Protein AF-A0A5C6CZ97-F1 (afdb_monomer_lite)

Foldseek 3Di:
DDPPPDDDDDPPPVVVVVVVVCCVVCPPDPDDPVVVVVVCVVCVVVVHHVVVVVVVVVVLLVVLVVQLPDPPDPVSNVVSVVVVVVVVVVCCVVPPPDDDPDD

Radius of gyration: 21.37 Å; chains: 1; bounding box: 52×51×48 Å

Structure (mmCIF, N/CA/C/O backbone):
data_AF-A0A5C6CZ97-F1
#
_entry.id   AF-A0A5C6CZ97-F1
#
loop_
_atom_site.group_PDB
_atom_site.id
_atom_site.type_symbol
_atom_site.label_atom_id
_atom_site.label_alt_id
_atom_site.label_comp_id
_atom_site.label_asym_id
_atom_site.label_entity_id
_atom_site.label_seq_id
_atom_site.pdbx_PDB_ins_code
_atom_site.Cartn_x
_atom_site.Cartn_y
_atom_site.Cartn_z
_atom_site.occupancy
_atom_site.B_iso_or_equiv
_atom_site.auth_seq_id
_atom_site.auth_comp_id
_atom_site.auth_asym_id
_atom_site.auth_atom_id
_atom_site.pdbx_PDB_model_num
ATOM 1 N N . MET A 1 1 ? 23.786 38.849 -27.957 1.00 38.16 1 MET A N 1
ATOM 2 C CA . MET A 1 1 ? 22.315 38.995 -27.934 1.00 38.16 1 MET A CA 1
ATOM 3 C C . MET A 1 1 ? 21.723 37.595 -27.918 1.00 38.16 1 MET A C 1
ATOM 5 O O . MET A 1 1 ? 21.842 36.908 -28.921 1.00 38.16 1 MET A O 1
ATOM 9 N N . ASN A 1 2 ? 21.191 37.149 -26.775 1.00 38.75 2 ASN A N 1
ATOM 10 C CA . ASN A 1 2 ? 20.533 35.843 -26.637 1.00 38.75 2 ASN A CA 1
ATOM 11 C C . ASN A 1 2 ? 19.014 36.018 -26.826 1.00 38.75 2 ASN A C 1
ATOM 13 O O . ASN A 1 2 ? 18.449 36.872 -26.145 1.00 38.75 2 ASN A O 1
ATOM 17 N N . PRO A 1 3 ? 18.346 35.237 -27.696 1.00 45.09 3 PRO A N 1
ATOM 18 C CA . PRO A 1 3 ? 16.916 35.391 -27.981 1.00 45.09 3 PRO A CA 1
ATOM 19 C C . PRO A 1 3 ? 15.979 34.522 -27.114 1.00 45.09 3 PRO A C 1
ATOM 21 O O . PRO A 1 3 ? 14.817 34.367 -27.463 1.00 45.09 3 PRO A O 1
ATOM 24 N N . PHE A 1 4 ? 16.437 33.970 -25.986 1.00 44.69 4 PHE A N 1
ATOM 25 C CA . PHE A 1 4 ? 15.624 33.106 -25.108 1.00 44.69 4 PHE A CA 1
ATOM 26 C C . PHE A 1 4 ? 15.471 33.679 -23.694 1.00 44.69 4 PHE A C 1
ATOM 28 O O . PHE A 1 4 ? 15.753 33.019 -22.700 1.00 44.69 4 PHE A O 1
ATOM 35 N N . ALA A 1 5 ? 15.031 34.932 -23.598 1.00 48.47 5 ALA A N 1
ATOM 36 C CA . ALA A 1 5 ? 14.464 35.463 -22.363 1.00 48.47 5 ALA A CA 1
ATOM 37 C C . ALA A 1 5 ? 12.937 35.367 -22.460 1.00 48.47 5 ALA A C 1
ATOM 39 O O . ALA A 1 5 ? 12.253 36.360 -22.700 1.00 48.47 5 ALA A O 1
ATOM 40 N N . THR A 1 6 ? 12.415 34.147 -22.337 1.00 44.28 6 THR A N 1
ATOM 41 C CA . THR A 1 6 ? 10.979 33.910 -22.185 1.00 44.28 6 THR A CA 1
ATOM 42 C C . THR A 1 6 ? 10.709 33.724 -20.700 1.00 44.28 6 THR A C 1
ATOM 44 O O . THR A 1 6 ? 11.231 32.813 -20.069 1.00 44.28 6 THR A O 1
ATOM 47 N N . SER A 1 7 ? 9.934 34.654 -20.158 1.00 49.62 7 SER A N 1
ATOM 48 C CA . SER A 1 7 ? 9.306 34.657 -18.839 1.00 49.62 7 SER A CA 1
ATOM 49 C C . SER A 1 7 ? 8.891 33.267 -18.340 1.00 49.62 7 SER A C 1
ATOM 51 O O . SER A 1 7 ? 7.980 32.662 -18.907 1.00 49.62 7 SER A O 1
ATOM 53 N N . GLU A 1 8 ? 9.492 32.806 -17.241 1.00 45.19 8 GLU A N 1
ATOM 54 C CA . GLU A 1 8 ? 8.919 31.730 -16.431 1.00 45.19 8 GLU A CA 1
ATOM 55 C C . GLU A 1 8 ? 7.732 32.280 -15.616 1.00 45.19 8 GLU A C 1
ATOM 57 O O . GLU A 1 8 ? 7.860 33.330 -14.975 1.00 45.19 8 GLU A O 1
ATOM 62 N N . PRO A 1 9 ? 6.560 31.622 -15.645 1.00 42.16 9 PRO A N 1
ATOM 63 C CA . PRO A 1 9 ? 5.400 32.046 -14.879 1.00 42.16 9 PRO A CA 1
ATOM 64 C C . PRO A 1 9 ? 5.568 31.734 -13.385 1.00 42.16 9 PRO A C 1
ATOM 66 O O . PRO A 1 9 ? 6.053 30.675 -12.993 1.00 42.16 9 PRO A O 1
ATOM 69 N N . SER A 1 10 ? 5.117 32.685 -12.564 1.00 49.72 10 SER A N 1
ATOM 70 C CA . SER A 1 10 ? 4.921 32.609 -11.111 1.00 49.72 10 SER A CA 1
ATOM 71 C C . SER A 1 10 ? 4.331 31.260 -10.664 1.00 49.72 10 SER A C 1
ATOM 73 O O . SER A 1 10 ? 3.132 31.020 -10.775 1.00 49.72 10 SER A O 1
ATOM 75 N N . GLY A 1 11 ? 5.180 30.362 -10.159 1.00 47.25 11 GLY A N 1
ATOM 76 C CA . GLY A 1 11 ? 4.796 29.009 -9.733 1.00 47.25 11 GLY A CA 1
ATOM 77 C C . GLY A 1 11 ? 4.423 28.863 -8.253 1.00 47.25 11 GLY A C 1
ATOM 78 O O . GLY A 1 11 ? 4.271 27.739 -7.790 1.00 47.25 11 GLY A O 1
ATOM 79 N N . LYS A 1 12 ? 4.315 29.957 -7.486 1.00 47.91 12 LYS A N 1
ATOM 80 C CA . LYS A 1 12 ? 4.060 29.892 -6.029 1.00 47.91 12 LYS A CA 1
ATOM 81 C C . LYS A 1 12 ? 2.590 30.062 -5.637 1.00 47.91 12 LYS A C 1
ATOM 83 O O . LYS A 1 12 ? 2.209 29.649 -4.549 1.00 47.91 12 LYS A O 1
ATOM 88 N N . GLU A 1 13 ? 1.769 30.645 -6.506 1.00 44.34 13 GLU A N 1
ATOM 89 C CA . GLU A 1 13 ? 0.356 30.926 -6.206 1.00 44.34 13 GLU A CA 1
ATOM 90 C C . GLU A 1 13 ? -0.556 29.729 -6.529 1.00 44.34 13 GLU A C 1
ATOM 92 O O . GLU A 1 13 ? -1.520 29.469 -5.811 1.00 44.34 13 GLU A O 1
ATOM 97 N N . ASN A 1 14 ? -0.198 28.923 -7.536 1.00 48.53 14 ASN A N 1
ATOM 98 C CA . ASN A 1 14 ? -0.997 27.766 -7.958 1.00 48.53 14 ASN A CA 1
ATOM 99 C C . ASN A 1 14 ? -0.928 26.573 -6.991 1.00 48.53 14 ASN A C 1
ATOM 101 O O . ASN A 1 14 ? -1.866 25.783 -6.941 1.00 48.53 14 ASN A O 1
ATOM 105 N N . THR A 1 15 ? 0.151 26.428 -6.216 1.00 51.59 15 THR A N 1
ATOM 106 C CA . THR A 1 15 ? 0.275 25.349 -5.220 1.00 51.59 15 THR A CA 1
ATOM 107 C C . THR A 1 15 ? -0.540 25.634 -3.964 1.00 51.59 15 THR A C 1
ATOM 109 O O . THR A 1 15 ? -1.157 24.723 -3.431 1.00 51.59 15 THR A O 1
ATOM 112 N N . ALA A 1 16 ? -0.616 26.897 -3.531 1.00 52.47 16 ALA A N 1
ATOM 113 C CA . ALA A 1 16 ? -1.390 27.285 -2.351 1.00 52.47 16 ALA A CA 1
ATOM 114 C C . ALA A 1 16 ? -2.903 27.127 -2.576 1.00 52.47 16 ALA A C 1
ATOM 116 O O . ALA A 1 16 ? -3.601 26.595 -1.719 1.00 52.47 16 ALA A O 1
ATOM 117 N N . ALA A 1 17 ? -3.398 27.520 -3.754 1.00 55.12 17 ALA A N 1
ATOM 118 C CA . ALA A 1 17 ? -4.802 27.331 -4.116 1.00 55.12 17 ALA A CA 1
ATOM 119 C C . ALA A 1 17 ? -5.173 25.843 -4.273 1.00 55.12 17 ALA A C 1
ATOM 121 O O . ALA A 1 17 ? -6.270 25.441 -3.895 1.00 55.12 17 ALA A O 1
ATOM 122 N N . ALA A 1 18 ? -4.257 25.018 -4.794 1.00 57.06 18 ALA A N 1
ATOM 123 C CA . ALA A 1 18 ? -4.457 23.573 -4.895 1.00 57.06 18 ALA A CA 1
ATOM 124 C C . ALA A 1 18 ? -4.445 22.881 -3.518 1.00 57.06 18 ALA A C 1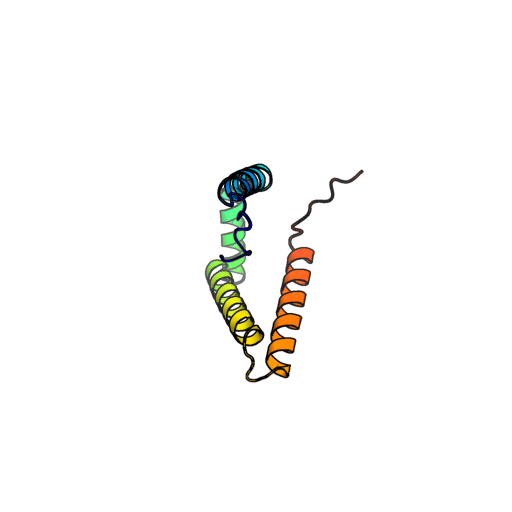
ATOM 126 O O . ALA A 1 18 ? -5.283 22.013 -3.278 1.00 57.06 18 ALA A O 1
ATOM 127 N N . ASP A 1 19 ? -3.558 23.293 -2.607 1.00 53.69 19 ASP A N 1
ATOM 128 C CA . ASP A 1 19 ? -3.504 22.786 -1.228 1.00 53.69 19 ASP A CA 1
ATOM 129 C C . ASP A 1 19 ? -4.756 23.170 -0.422 1.00 53.69 19 ASP A C 1
ATOM 131 O O . ASP A 1 19 ? -5.299 22.338 0.312 1.00 53.69 19 ASP A O 1
ATOM 135 N N . ASP A 1 20 ? -5.260 24.399 -0.586 1.00 57.25 20 ASP A N 1
ATOM 136 C CA . ASP A 1 20 ? -6.502 24.846 0.058 1.00 57.25 20 ASP A CA 1
ATOM 137 C C . ASP A 1 20 ? -7.728 24.097 -0.484 1.00 57.25 20 ASP A C 1
ATOM 139 O O . ASP A 1 20 ? -8.595 23.688 0.292 1.00 57.25 20 ASP A O 1
ATOM 143 N N . MET A 1 21 ? -7.786 23.842 -1.796 1.00 55.41 21 MET A N 1
ATOM 144 C CA . MET A 1 21 ? -8.853 23.029 -2.390 1.00 55.41 21 MET A CA 1
ATOM 145 C C . MET A 1 21 ? -8.787 21.565 -1.938 1.00 55.41 21 MET A C 1
ATOM 147 O O . MET A 1 21 ? -9.820 20.981 -1.614 1.00 55.41 21 MET A O 1
ATOM 151 N N . PHE A 1 22 ? -7.587 20.987 -1.832 1.00 55.34 22 PHE A N 1
ATOM 152 C CA . PHE A 1 22 ? -7.398 19.626 -1.328 1.00 55.34 22 PHE A CA 1
ATOM 153 C C . PHE A 1 22 ? -7.844 19.489 0.138 1.00 55.34 22 PHE A C 1
ATOM 155 O O . PHE A 1 22 ? -8.515 18.521 0.491 1.00 55.34 22 PHE A O 1
ATOM 162 N N . ARG A 1 23 ? -7.555 20.481 0.992 1.00 55.59 23 ARG A N 1
ATOM 163 C CA . ARG A 1 23 ? -8.037 20.523 2.388 1.00 55.59 23 ARG A CA 1
ATOM 164 C C . ARG A 1 23 ? -9.546 20.710 2.516 1.00 55.59 23 ARG A C 1
ATOM 166 O O . ARG A 1 23 ? -10.134 20.203 3.470 1.00 55.59 23 ARG A O 1
ATOM 173 N N . ALA A 1 24 ? -10.157 21.468 1.610 1.00 57.84 24 ALA A N 1
ATOM 174 C CA . ALA A 1 24 ? -11.594 21.712 1.628 1.00 57.84 24 ALA A CA 1
ATOM 175 C C . ALA A 1 24 ? -12.399 20.474 1.196 1.00 57.84 24 ALA A C 1
ATOM 177 O O . ALA A 1 24 ? -13.466 20.224 1.750 1.00 57.84 24 ALA A O 1
ATOM 178 N N . GLU A 1 25 ? -11.882 19.693 0.243 1.00 57.44 25 GLU A N 1
ATOM 179 C CA . GLU A 1 25 ? -12.562 18.516 -0.316 1.00 57.44 25 GLU A CA 1
ATOM 180 C C . GLU A 1 25 ? -12.257 17.215 0.455 1.00 57.44 25 GLU A C 1
ATOM 182 O O . GLU A 1 25 ? -13.105 16.329 0.529 1.00 57.44 25 GLU A O 1
ATOM 187 N N . TYR A 1 26 ? -11.096 17.128 1.116 1.00 53.47 26 TYR A N 1
ATOM 188 C CA . TYR A 1 26 ? -10.691 16.000 1.964 1.00 53.47 26 TYR A CA 1
ATOM 189 C C . TYR A 1 26 ? -10.552 16.433 3.427 1.00 53.47 26 TYR A C 1
ATOM 191 O O . TYR A 1 26 ? -9.480 16.346 4.029 1.00 53.47 26 TYR A O 1
ATOM 199 N N . GLN A 1 27 ? -11.649 16.905 4.022 1.00 52.34 27 GLN A N 1
ATOM 200 C CA . GLN A 1 27 ? -11.737 16.995 5.480 1.00 52.34 27 GLN A CA 1
ATOM 201 C C . GLN A 1 27 ? -11.546 15.578 6.049 1.00 52.34 27 GLN A C 1
ATOM 203 O O . GLN A 1 27 ? -12.266 14.665 5.629 1.00 52.34 27 GLN A O 1
ATOM 208 N N . PRO A 1 28 ? -10.589 15.346 6.969 1.00 56.44 28 PRO A N 1
ATOM 209 C CA . PRO A 1 28 ? -10.515 14.080 7.679 1.00 56.44 28 PRO A CA 1
ATOM 210 C C . PRO A 1 28 ? -11.870 13.841 8.337 1.00 56.44 28 PRO A C 1
ATOM 212 O O . PRO A 1 28 ? -12.305 14.646 9.157 1.00 56.44 28 PRO A O 1
ATOM 215 N N . ILE A 1 29 ? -12.561 12.774 7.939 1.00 59.72 29 ILE A N 1
ATOM 216 C CA . ILE A 1 29 ? -13.805 12.374 8.594 1.00 59.72 29 ILE A CA 1
ATOM 217 C C . ILE A 1 29 ? -13.463 12.193 10.076 1.00 59.72 29 ILE A C 1
ATOM 219 O O . ILE A 1 29 ? -12.555 11.417 10.392 1.00 59.72 29 ILE A O 1
ATOM 223 N N . GLU A 1 30 ? -14.138 12.927 10.966 1.00 56.50 30 GLU A N 1
ATOM 224 C CA . GLU A 1 30 ? -14.032 12.692 12.407 1.00 56.50 30 GLU A CA 1
ATOM 225 C C . GLU A 1 30 ? -14.428 11.237 12.662 1.00 56.50 30 GLU A C 1
ATOM 227 O O . GLU A 1 30 ? -15.584 10.850 12.497 1.00 56.50 30 GLU A O 1
ATOM 232 N N . ARG A 1 31 ? -13.437 10.398 12.975 1.00 60.75 31 ARG A N 1
ATOM 233 C CA . ARG A 1 31 ? -13.669 8.992 13.297 1.00 60.75 31 ARG A CA 1
ATOM 234 C C . ARG A 1 31 ? -14.160 8.906 14.731 1.00 60.75 31 ARG A C 1
ATOM 236 O O . ARG A 1 31 ? -13.507 9.444 15.623 1.00 60.75 31 ARG A O 1
ATOM 243 N N . ASP A 1 32 ? -15.263 8.197 14.952 1.00 77.56 32 ASP A N 1
ATOM 244 C CA . ASP A 1 32 ? -15.714 7.884 16.303 1.00 77.56 32 ASP A CA 1
ATOM 245 C C . ASP A 1 32 ? -14.629 7.047 17.007 1.00 77.56 32 ASP A C 1
ATOM 247 O O . ASP A 1 32 ? -14.208 5.979 16.539 1.00 77.56 32 ASP A O 1
ATOM 251 N N . GLU A 1 33 ? -14.130 7.556 18.135 1.00 77.50 33 GLU A N 1
ATOM 252 C CA . GLU A 1 33 ? -13.120 6.876 18.943 1.00 77.50 33 GLU A CA 1
ATOM 253 C C . GLU A 1 33 ? -13.621 5.513 19.442 1.00 77.50 33 GLU A C 1
ATOM 255 O O . GLU A 1 33 ? -12.819 4.589 19.597 1.00 77.50 33 GLU A O 1
ATOM 260 N N . ARG A 1 34 ? -14.935 5.353 19.651 1.00 79.56 34 ARG A N 1
ATOM 261 C CA . ARG A 1 34 ? -15.545 4.087 20.084 1.00 79.56 34 ARG A CA 1
ATOM 262 C C . ARG A 1 34 ? -15.530 3.051 18.972 1.00 79.56 34 ARG A C 1
ATOM 264 O O . ARG A 1 34 ? -15.031 1.952 19.188 1.00 79.56 34 ARG A O 1
ATOM 271 N N . GLU A 1 35 ? -15.978 3.426 17.777 1.00 77.81 35 GLU A N 1
ATOM 272 C CA . GLU A 1 35 ? -15.951 2.553 16.596 1.00 77.81 35 GLU A CA 1
ATOM 273 C C . GLU A 1 35 ? -14.515 2.100 16.285 1.00 77.81 35 GLU A C 1
ATOM 275 O O . GLU A 1 35 ? -14.248 0.924 16.038 1.00 77.81 35 GLU A O 1
ATOM 280 N N . THR A 1 36 ? -13.550 3.015 16.400 1.00 78.88 36 THR A N 1
ATOM 281 C CA . THR A 1 36 ? -12.128 2.703 16.205 1.00 78.88 36 THR A CA 1
ATOM 282 C C . THR A 1 36 ? -11.621 1.676 17.224 1.00 78.88 36 THR A C 1
ATOM 284 O O . THR A 1 36 ? -10.875 0.758 16.871 1.00 78.88 36 THR A O 1
ATOM 287 N N . GLN A 1 37 ? -12.020 1.806 18.492 1.00 78.25 37 GLN A N 1
ATOM 288 C CA . GLN A 1 37 ? -11.656 0.853 19.542 1.00 78.25 37 GLN A CA 1
ATOM 289 C C . GLN A 1 37 ? -12.296 -0.521 19.319 1.00 78.25 37 GLN A C 1
ATOM 291 O O . GLN A 1 37 ? -11.624 -1.533 19.521 1.00 78.25 37 GLN A O 1
ATOM 296 N N . GLU A 1 38 ? -13.550 -0.571 18.877 1.00 82.50 38 GLU A N 1
ATOM 297 C CA . GLU A 1 38 ? -14.262 -1.815 18.566 1.00 82.50 38 GLU A CA 1
ATOM 298 C C . GLU A 1 38 ? -13.615 -2.555 17.388 1.00 82.50 38 GLU A C 1
ATOM 300 O O . GLU A 1 38 ? -13.331 -3.750 17.490 1.00 82.50 38 GLU A O 1
ATOM 305 N N . LEU A 1 39 ? -13.265 -1.839 16.316 1.00 78.75 39 LEU A N 1
ATOM 306 C CA . LEU A 1 39 ? -12.529 -2.397 15.177 1.00 78.75 39 LEU A CA 1
ATOM 307 C C . LEU A 1 39 ? -11.147 -2.924 15.585 1.00 78.75 39 LEU A C 1
ATOM 309 O O . LEU A 1 39 ? -10.728 -3.999 15.149 1.00 78.75 39 LEU A O 1
ATOM 313 N N . LEU A 1 40 ? -10.444 -2.207 16.465 1.00 76.62 40 LEU A N 1
ATOM 314 C CA . LEU A 1 40 ? -9.153 -2.656 16.984 1.00 76.62 40 LEU A CA 1
ATOM 315 C C . LEU A 1 40 ? -9.290 -3.920 17.845 1.00 76.62 40 LEU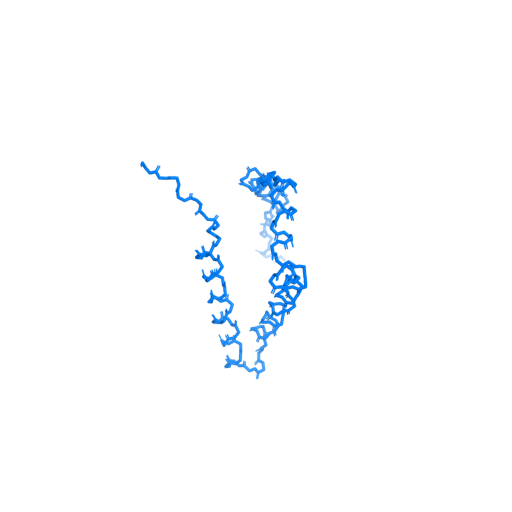 A C 1
ATOM 317 O O . LEU A 1 40 ? -8.442 -4.811 17.773 1.00 76.62 40 LEU A O 1
ATOM 321 N N . GLN A 1 41 ? -10.341 -4.014 18.662 1.00 78.88 41 GLN A N 1
ATOM 322 C CA . GLN A 1 41 ? -10.631 -5.211 19.453 1.00 78.88 41 GLN A CA 1
ATOM 323 C C . GLN A 1 41 ? -10.975 -6.410 18.563 1.00 78.88 41 GLN A C 1
ATOM 325 O O . GLN A 1 41 ? -10.446 -7.496 18.801 1.00 78.88 41 GLN A O 1
ATOM 330 N N . LEU A 1 42 ? -11.781 -6.209 17.517 1.00 77.00 42 LEU A N 1
ATOM 331 C CA . LEU A 1 42 ? -12.099 -7.236 16.520 1.00 77.00 42 LEU A CA 1
ATOM 332 C C . LEU A 1 42 ? -10.836 -7.764 15.834 1.00 77.00 42 LEU A C 1
ATOM 334 O O . LEU A 1 42 ? -10.604 -8.970 15.827 1.00 77.00 42 LEU A O 1
ATOM 338 N N . SER A 1 43 ? -9.958 -6.876 15.363 1.00 70.50 43 SER A N 1
ATOM 339 C CA . SER A 1 43 ? -8.705 -7.296 14.726 1.00 70.50 43 SER A CA 1
ATOM 340 C C . SER A 1 43 ? -7.808 -8.115 15.660 1.00 70.50 43 SER A C 1
ATOM 342 O O . SER A 1 43 ? -7.230 -9.121 15.248 1.00 70.50 43 SER A O 1
ATOM 344 N N . ARG A 1 44 ? -7.715 -7.730 16.941 1.00 74.12 44 ARG A N 1
ATOM 345 C CA . ARG A 1 44 ? -6.949 -8.493 17.942 1.00 74.12 44 ARG A CA 1
ATOM 346 C C . ARG A 1 44 ? -7.513 -9.897 18.152 1.00 74.12 44 ARG A C 1
ATOM 348 O O . ARG A 1 44 ? -6.735 -10.832 18.323 1.00 74.12 44 ARG A O 1
ATOM 355 N N . LEU A 1 45 ? -8.839 -10.051 18.134 1.00 79.75 45 LEU A N 1
ATOM 356 C CA . LEU A 1 45 ? -9.503 -11.356 18.233 1.00 79.75 45 LEU A CA 1
ATOM 357 C C . LEU A 1 45 ? -9.235 -12.234 17.003 1.00 79.75 45 LEU A C 1
ATOM 359 O O . LEU A 1 45 ? -9.106 -13.448 17.138 1.00 79.75 45 LEU A O 1
ATOM 363 N N . GLU A 1 46 ? -9.078 -11.627 15.828 1.00 80.88 46 GLU A N 1
ATOM 364 C CA . GLU A 1 46 ? -8.665 -12.300 14.589 1.00 80.88 46 GLU A CA 1
ATOM 365 C C . GLU A 1 46 ? -7.154 -12.598 14.529 1.00 80.88 46 GLU A C 1
ATOM 367 O O . GLU A 1 46 ? -6.668 -13.178 13.556 1.00 80.88 46 GLU A O 1
ATOM 372 N N . GLY A 1 47 ? -6.397 -12.215 15.565 1.00 80.25 47 GLY A N 1
ATOM 373 C CA . GLY A 1 47 ? -4.946 -12.391 15.633 1.00 80.25 47 GLY A CA 1
ATOM 374 C C . GLY A 1 47 ? -4.167 -11.473 14.688 1.00 80.25 47 GLY A C 1
ATOM 375 O O . GLY A 1 47 ? -3.004 -11.750 14.399 1.00 80.25 47 GLY A O 1
ATOM 376 N N . ARG A 1 48 ? -4.793 -10.399 14.195 1.00 77.88 48 ARG A N 1
ATOM 377 C CA . ARG A 1 48 ? -4.177 -9.409 13.306 1.00 77.88 48 ARG A CA 1
ATOM 378 C C . ARG A 1 48 ? -3.893 -8.114 14.055 1.00 77.88 48 ARG A C 1
ATOM 380 O O . ARG A 1 48 ? -4.717 -7.652 14.847 1.00 77.88 48 ARG A O 1
ATOM 387 N N . ASP A 1 49 ? -2.739 -7.513 13.785 1.00 82.94 49 ASP A N 1
ATOM 388 C CA . ASP A 1 49 ? -2.404 -6.167 14.247 1.00 82.94 49 ASP A CA 1
ATOM 389 C C . ASP A 1 49 ? -2.530 -5.193 13.062 1.00 82.94 49 ASP A C 1
ATOM 391 O O . ASP A 1 49 ? -1.652 -5.181 12.193 1.00 82.94 49 ASP A O 1
ATOM 395 N N . PRO A 1 50 ? -3.584 -4.351 13.016 1.00 79.31 50 PRO A N 1
ATOM 396 C CA . PRO A 1 50 ? -3.810 -3.428 11.906 1.00 79.31 50 PRO A CA 1
ATOM 397 C C . PRO A 1 50 ? -2.642 -2.472 11.667 1.00 79.31 50 PRO A C 1
ATOM 399 O O . PRO A 1 50 ? -2.411 -2.049 10.535 1.00 79.31 50 PRO A O 1
ATOM 402 N N . LEU A 1 51 ? -1.901 -2.114 12.723 1.00 81.75 51 LEU A N 1
ATOM 403 C CA . LEU A 1 51 ? -0.740 -1.237 12.597 1.00 81.75 51 LEU A CA 1
ATOM 404 C C . LEU A 1 51 ? 0.415 -1.968 11.922 1.00 81.75 51 LEU A C 1
ATOM 406 O O . LEU A 1 51 ? 1.069 -1.404 11.046 1.00 81.75 51 LEU A O 1
ATOM 410 N N . GLN A 1 52 ? 0.649 -3.224 12.294 1.00 85.88 52 GLN A N 1
ATOM 411 C CA . GLN A 1 52 ? 1.675 -4.044 11.663 1.00 85.88 52 GLN A CA 1
ATOM 412 C C . GLN A 1 52 ? 1.347 -4.302 10.188 1.00 85.88 52 GLN A C 1
ATOM 414 O O . GLN A 1 52 ? 2.230 -4.162 9.340 1.00 85.88 52 GLN A O 1
ATOM 419 N N . ASP A 1 53 ? 0.084 -4.598 9.875 1.00 86.19 53 ASP A N 1
ATOM 420 C CA . ASP A 1 53 ? -0.388 -4.791 8.502 1.00 86.19 53 ASP A CA 1
ATOM 421 C C . ASP A 1 53 ? -0.219 -3.510 7.669 1.00 86.19 53 ASP A C 1
ATOM 423 O O . ASP A 1 53 ? 0.257 -3.561 6.533 1.00 86.19 53 ASP A O 1
ATOM 427 N N . ALA A 1 54 ? -0.516 -2.341 8.248 1.00 86.25 54 ALA A N 1
ATOM 428 C CA . ALA A 1 54 ? -0.306 -1.053 7.592 1.00 86.25 54 ALA A CA 1
ATOM 429 C C . ALA A 1 54 ? 1.183 -0.765 7.325 1.00 86.25 54 ALA A C 1
ATOM 431 O O . ALA A 1 54 ? 1.540 -0.325 6.231 1.00 86.25 54 ALA A O 1
ATOM 432 N N . VAL A 1 55 ? 2.065 -1.041 8.293 1.00 89.00 55 VAL A N 1
ATOM 433 C CA . VAL A 1 55 ? 3.521 -0.868 8.136 1.00 89.00 55 VAL A CA 1
ATOM 434 C C . VAL A 1 55 ? 4.074 -1.814 7.070 1.00 89.00 55 VAL A C 1
ATOM 436 O O . VAL A 1 55 ? 4.839 -1.385 6.203 1.00 89.00 55 VAL A O 1
ATOM 439 N N . ALA A 1 56 ? 3.669 -3.085 7.097 1.00 90.00 56 ALA A N 1
ATOM 440 C CA . ALA A 1 56 ? 4.069 -4.072 6.100 1.00 90.00 56 ALA A CA 1
ATOM 441 C C . ALA A 1 56 ? 3.582 -3.676 4.699 1.00 90.00 56 ALA A C 1
ATOM 443 O O . ALA A 1 56 ? 4.358 -3.717 3.743 1.00 90.00 56 ALA A O 1
ATOM 444 N N . GLY A 1 57 ? 2.329 -3.226 4.591 1.00 90.25 57 GLY A N 1
ATOM 445 C CA . GLY A 1 57 ? 1.753 -2.714 3.353 1.00 90.25 57 GLY A CA 1
ATOM 446 C C . GLY A 1 57 ? 2.524 -1.514 2.811 1.00 90.25 57 GLY A C 1
ATOM 447 O O . GLY A 1 57 ? 2.849 -1.482 1.624 1.00 90.25 57 GLY A O 1
ATOM 448 N N . ARG A 1 58 ? 2.899 -0.559 3.674 1.00 91.81 58 ARG A N 1
ATOM 449 C CA . ARG A 1 58 ? 3.677 0.607 3.244 1.00 91.81 58 ARG A CA 1
ATOM 450 C C . ARG A 1 58 ? 5.051 0.215 2.713 1.00 91.81 58 ARG A C 1
ATOM 452 O O . ARG A 1 58 ? 5.419 0.645 1.625 1.00 91.81 58 ARG A O 1
ATOM 459 N N . LEU A 1 59 ? 5.766 -0.644 3.438 1.00 94.50 59 LEU A N 1
ATOM 460 C CA . LEU A 1 59 ? 7.065 -1.141 2.995 1.00 94.50 59 LEU A CA 1
ATOM 461 C C . LEU A 1 59 ? 6.954 -1.892 1.662 1.00 94.50 59 LEU A C 1
ATOM 463 O O . LEU A 1 59 ? 7.810 -1.724 0.799 1.00 94.50 59 LEU A O 1
ATOM 467 N N . ALA A 1 60 ? 5.920 -2.716 1.478 1.00 93.81 60 ALA A N 1
ATOM 468 C CA . ALA A 1 60 ? 5.698 -3.430 0.225 1.00 93.81 60 ALA A CA 1
ATOM 469 C C . ALA A 1 60 ? 5.482 -2.464 -0.950 1.00 93.81 60 ALA A C 1
ATOM 471 O O . ALA A 1 60 ? 6.095 -2.651 -1.999 1.00 93.81 60 ALA A O 1
ATOM 472 N N . LEU A 1 61 ? 4.679 -1.412 -0.762 1.00 93.06 61 LEU A N 1
ATOM 473 C CA . LEU A 1 61 ? 4.458 -0.381 -1.780 1.00 93.06 61 LEU A CA 1
ATOM 474 C C . LEU A 1 61 ? 5.753 0.359 -2.131 1.00 93.06 61 LEU A C 1
ATOM 476 O O . LEU A 1 61 ? 6.091 0.433 -3.308 1.00 93.06 61 LEU A O 1
ATOM 480 N N . ASP A 1 62 ? 6.535 0.785 -1.135 1.00 93.19 62 ASP A N 1
ATOM 481 C CA . ASP A 1 62 ? 7.817 1.461 -1.378 1.00 93.19 62 ASP A CA 1
ATOM 482 C C . ASP A 1 62 ? 8.796 0.554 -2.168 1.00 93.19 62 ASP A C 1
ATOM 484 O O . ASP A 1 62 ? 9.588 1.015 -2.993 1.00 93.19 62 ASP A O 1
ATOM 488 N N . ARG A 1 63 ? 8.746 -0.769 -1.947 1.00 94.12 63 ARG A N 1
ATOM 489 C CA . ARG A 1 63 ? 9.553 -1.746 -2.703 1.00 94.12 63 ARG A CA 1
ATOM 490 C C . ARG A 1 63 ? 9.054 -1.960 -4.126 1.00 94.12 63 ARG A C 1
ATOM 492 O O . ARG A 1 63 ? 9.881 -2.236 -4.995 1.00 94.12 63 ARG A O 1
ATOM 499 N N . LEU A 1 64 ? 7.745 -1.875 -4.355 1.00 93.69 64 LEU A N 1
ATOM 500 C CA . LEU A 1 64 ? 7.170 -1.925 -5.697 1.00 93.69 64 LEU A CA 1
ATOM 501 C C . LEU A 1 64 ? 7.539 -0.674 -6.488 1.00 93.69 64 LEU A C 1
ATOM 503 O O . LEU A 1 64 ? 7.943 -0.811 -7.636 1.00 93.69 64 LEU A O 1
ATOM 507 N N . ASP A 1 65 ? 7.505 0.501 -5.862 1.00 91.44 65 ASP A N 1
ATOM 508 C CA . ASP A 1 65 ? 7.932 1.760 -6.483 1.00 91.44 65 ASP A CA 1
ATOM 509 C C . ASP A 1 65 ? 9.395 1.675 -6.936 1.00 91.44 65 ASP A C 1
ATOM 511 O O . ASP A 1 65 ? 9.705 1.856 -8.111 1.00 91.44 65 ASP A O 1
ATOM 515 N N . ALA A 1 66 ? 10.287 1.244 -6.042 1.00 92.00 66 ALA A N 1
ATOM 516 C CA . ALA A 1 66 ? 11.696 1.058 -6.382 1.00 92.00 66 ALA A CA 1
ATOM 517 C C . ALA A 1 66 ? 11.936 -0.000 -7.479 1.00 92.00 66 ALA A C 1
ATOM 519 O O . ALA A 1 66 ? 12.949 0.051 -8.175 1.00 92.00 66 ALA A O 1
ATOM 520 N N . ALA A 1 67 ? 11.051 -0.995 -7.605 1.00 92.38 67 ALA A N 1
ATOM 521 C CA . ALA A 1 67 ? 11.140 -2.012 -8.650 1.00 92.38 67 ALA A CA 1
ATOM 522 C C . ALA A 1 67 ? 10.604 -1.512 -10.000 1.00 92.38 67 ALA A C 1
ATOM 524 O O . ALA A 1 67 ? 11.160 -1.892 -11.027 1.00 92.38 67 ALA A O 1
ATOM 525 N N . ALA A 1 68 ? 9.564 -0.675 -9.991 1.00 89.88 68 ALA A N 1
ATOM 526 C CA . ALA A 1 68 ? 8.998 -0.035 -11.176 1.00 89.88 68 ALA A CA 1
ATOM 527 C C . ALA A 1 68 ? 9.970 0.983 -11.795 1.00 89.88 68 ALA A C 1
ATOM 529 O O . ALA A 1 68 ? 10.139 1.008 -13.009 1.00 89.88 68 ALA A O 1
ATOM 530 N N . ASP A 1 69 ? 10.694 1.733 -10.960 1.00 87.06 69 ASP A N 1
ATOM 531 C CA . ASP A 1 69 ? 11.682 2.731 -11.399 1.00 87.06 69 ASP A CA 1
A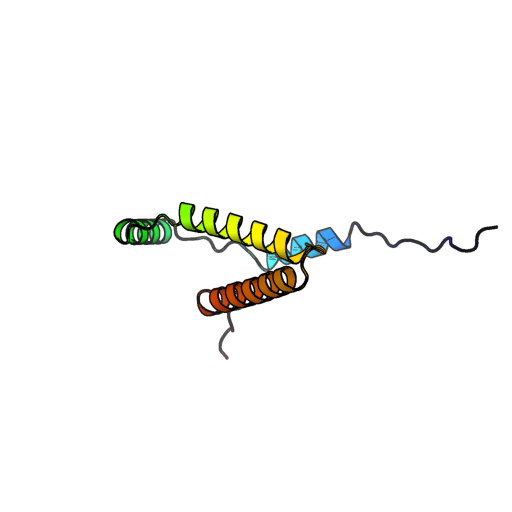TOM 532 C C . ASP A 1 69 ? 13.020 2.113 -11.867 1.00 87.06 69 ASP A C 1
ATOM 534 O O . ASP A 1 69 ? 13.970 2.825 -12.202 1.00 87.06 69 ASP A O 1
ATOM 538 N N . SER A 1 70 ? 13.148 0.782 -11.853 1.00 82.31 70 SER A N 1
ATOM 539 C CA . SER A 1 70 ? 14.401 0.102 -12.182 1.00 82.31 70 SER A CA 1
ATOM 540 C C . SER A 1 70 ? 14.544 -0.167 -13.682 1.00 82.31 70 SER A C 1
ATOM 542 O O . SER A 1 70 ? 13.937 -1.091 -14.219 1.00 82.31 70 SER A O 1
ATOM 544 N N . ASP A 1 71 ? 15.470 0.538 -14.338 1.00 78.12 71 ASP A N 1
ATOM 545 C CA . ASP A 1 71 ? 15.832 0.300 -15.750 1.00 78.12 71 ASP A CA 1
ATOM 546 C C . ASP A 1 71 ? 16.585 -1.024 -15.991 1.00 78.12 71 ASP A C 1
ATOM 548 O O . ASP A 1 71 ? 16.797 -1.438 -17.132 1.00 78.12 71 ASP A O 1
ATOM 552 N N . ALA A 1 72 ? 17.022 -1.701 -14.925 1.00 86.19 72 ALA A N 1
ATOM 553 C CA . ALA A 1 72 ? 17.835 -2.911 -15.024 1.00 86.19 72 ALA A CA 1
ATOM 554 C C . ALA A 1 72 ? 17.032 -4.150 -15.459 1.00 86.19 72 ALA A C 1
ATOM 556 O O . ALA A 1 72 ? 17.611 -5.088 -16.009 1.00 86.19 72 ALA A O 1
ATOM 557 N N . ASP A 1 73 ? 15.720 -4.170 -15.203 1.00 90.62 73 ASP A N 1
ATOM 558 C CA . ASP A 1 73 ? 14.841 -5.291 -15.542 1.00 90.62 73 ASP A CA 1
ATOM 559 C C . ASP A 1 73 ? 13.430 -4.795 -15.922 1.00 90.62 73 ASP A C 1
ATOM 561 O O . ASP A 1 73 ? 12.554 -4.660 -15.061 1.00 90.62 73 ASP A O 1
ATOM 565 N N . PRO A 1 74 ? 13.176 -4.566 -17.226 1.00 91.31 74 PRO A N 1
ATOM 566 C CA . PRO A 1 74 ? 11.885 -4.084 -17.713 1.00 91.31 74 PRO A CA 1
ATOM 567 C C . PRO A 1 74 ? 10.711 -5.032 -17.430 1.00 91.31 74 PRO A C 1
ATOM 569 O O . PRO A 1 74 ? 9.569 -4.586 -17.316 1.00 91.31 74 PRO A O 1
ATOM 572 N N . ALA A 1 75 ? 10.961 -6.343 -17.326 1.00 92.50 75 ALA A N 1
ATOM 573 C CA . ALA A 1 75 ? 9.909 -7.310 -17.022 1.00 92.50 75 ALA A CA 1
ATOM 574 C C . ALA A 1 75 ? 9.472 -7.186 -15.558 1.00 92.50 75 ALA A C 1
ATOM 576 O O . ALA A 1 75 ? 8.276 -7.194 -15.260 1.00 92.50 75 ALA A O 1
ATOM 577 N N . ARG A 1 76 ? 10.439 -7.009 -14.654 1.00 91.88 76 ARG A N 1
ATOM 578 C CA . ARG A 1 76 ? 10.179 -6.748 -13.238 1.00 91.88 76 ARG A CA 1
ATOM 579 C C . ARG A 1 76 ? 9.507 -5.396 -13.011 1.00 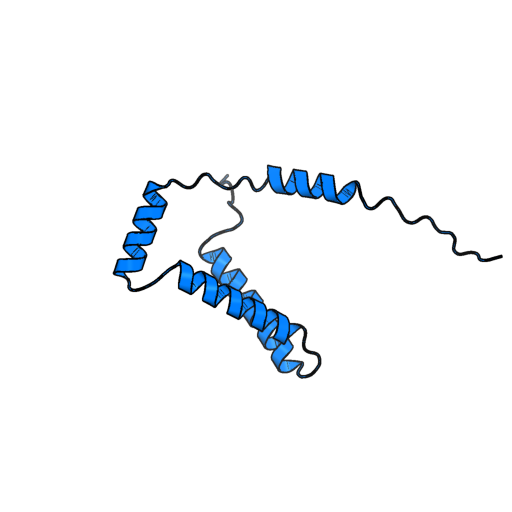91.88 76 ARG A C 1
ATOM 581 O O . ARG A 1 76 ? 8.584 -5.337 -12.201 1.00 91.88 76 ARG A O 1
ATOM 588 N N . ALA A 1 77 ? 9.927 -4.357 -13.729 1.00 92.50 77 ALA A N 1
ATOM 589 C CA . ALA A 1 77 ? 9.304 -3.038 -13.654 1.00 92.50 77 ALA A CA 1
ATOM 590 C C . ALA A 1 77 ? 7.819 -3.102 -14.043 1.00 92.50 77 ALA A C 1
ATOM 592 O O . ALA A 1 77 ? 6.947 -2.706 -13.271 1.00 92.50 77 ALA A O 1
ATOM 593 N N . LYS A 1 78 ? 7.519 -3.741 -15.182 1.00 94.31 78 LYS A N 1
ATOM 594 C CA . LYS A 1 78 ? 6.141 -3.945 -15.642 1.00 94.31 78 LYS A CA 1
ATOM 595 C C . LYS A 1 78 ? 5.295 -4.748 -14.649 1.00 94.31 78 LYS A C 1
ATOM 597 O O . LYS A 1 78 ? 4.150 -4.385 -14.391 1.00 94.31 78 LYS A O 1
ATOM 602 N N . TRP A 1 79 ? 5.841 -5.828 -14.091 1.00 95.69 79 TRP A N 1
ATOM 603 C CA . TRP A 1 79 ? 5.147 -6.617 -13.068 1.00 95.69 79 TRP A CA 1
ATOM 604 C C . TRP A 1 79 ? 4.815 -5.780 -11.823 1.00 95.69 79 TRP A C 1
ATOM 606 O O . TRP A 1 79 ? 3.710 -5.885 -11.289 1.00 95.69 79 TRP A O 1
ATOM 616 N N . ALA A 1 80 ? 5.747 -4.934 -11.373 1.00 94.31 80 ALA A N 1
ATOM 617 C CA . ALA A 1 80 ? 5.540 -4.079 -10.208 1.00 94.31 80 ALA A CA 1
ATOM 618 C C . ALA A 1 80 ? 4.422 -3.048 -10.447 1.00 94.31 80 ALA A C 1
ATOM 620 O O . ALA A 1 80 ? 3.567 -2.859 -9.577 1.00 94.31 80 ALA A O 1
ATOM 621 N N . ASP A 1 81 ? 4.378 -2.447 -11.639 1.00 93.38 81 ASP A N 1
ATOM 622 C CA . ASP A 1 81 ? 3.312 -1.526 -12.046 1.00 93.38 81 ASP A CA 1
ATOM 623 C C . ASP A 1 81 ? 1.938 -2.205 -12.123 1.00 93.38 81 ASP A C 1
ATOM 625 O O . ASP A 1 81 ? 0.940 -1.665 -11.634 1.00 93.38 81 ASP A O 1
ATOM 629 N N . GLU A 1 82 ? 1.870 -3.404 -12.708 1.00 95.44 82 GLU A N 1
ATOM 630 C CA . GLU A 1 82 ? 0.628 -4.177 -12.802 1.00 95.44 82 GLU A CA 1
ATOM 631 C C . GLU A 1 82 ? 0.089 -4.541 -11.414 1.00 95.44 82 GLU A C 1
ATOM 633 O O . GLU A 1 82 ? -1.097 -4.329 -11.142 1.00 95.44 82 GLU A O 1
ATOM 638 N N . LEU A 1 83 ? 0.960 -5.002 -10.511 1.00 94.81 83 LEU A N 1
ATOM 639 C CA . LEU A 1 83 ? 0.577 -5.340 -9.142 1.00 94.81 83 LEU A CA 1
ATOM 640 C C . LEU A 1 83 ? 0.119 -4.106 -8.354 1.00 94.81 83 LEU A C 1
ATOM 642 O O . LEU A 1 83 ? -0.878 -4.167 -7.634 1.00 94.81 83 LEU A O 1
ATOM 646 N N . ARG A 1 84 ? 0.795 -2.961 -8.513 1.00 92.62 84 ARG A N 1
ATOM 647 C CA . ARG A 1 84 ? 0.356 -1.688 -7.919 1.00 92.62 84 ARG A CA 1
ATOM 648 C C . ARG A 1 84 ? -1.049 -1.304 -8.368 1.00 92.62 84 ARG A C 1
ATOM 650 O O . ARG A 1 84 ? -1.850 -0.851 -7.547 1.00 92.62 84 ARG A O 1
ATOM 657 N N . ARG A 1 85 ? -1.342 -1.452 -9.663 1.00 91.81 85 ARG A N 1
ATOM 658 C CA . ARG A 1 85 ? -2.670 -1.155 -10.205 1.00 91.81 85 ARG A CA 1
ATOM 659 C C . ARG A 1 85 ? -3.725 -2.072 -9.592 1.00 91.81 85 ARG A C 1
ATOM 661 O O . ARG A 1 85 ? -4.722 -1.558 -9.095 1.00 91.81 85 ARG A O 1
ATOM 668 N N . GLU A 1 86 ? -3.480 -3.382 -9.556 1.00 94.00 86 GLU A N 1
ATOM 669 C CA . GLU A 1 86 ? -4.423 -4.343 -8.968 1.00 94.00 86 GLU A CA 1
ATOM 670 C C . GLU A 1 86 ? -4.680 -4.052 -7.481 1.00 94.00 86 GLU A C 1
ATOM 672 O O . GLU A 1 86 ? -5.831 -4.012 -7.054 1.00 94.00 86 GLU A O 1
ATOM 677 N N . LEU A 1 87 ? -3.636 -3.775 -6.690 1.00 90.62 87 LEU A N 1
ATOM 678 C CA . LEU A 1 87 ? -3.793 -3.424 -5.272 1.00 90.62 87 LEU A CA 1
ATOM 679 C C . LEU A 1 87 ? -4.667 -2.180 -5.079 1.00 90.62 87 LEU A C 1
ATOM 681 O O . LEU A 1 87 ? -5.499 -2.140 -4.172 1.00 90.62 87 LEU A O 1
ATOM 685 N N . ARG A 1 88 ? -4.510 -1.171 -5.943 1.00 86.81 88 ARG A N 1
ATOM 686 C CA . ARG A 1 88 ? -5.323 0.049 -5.900 1.00 86.81 88 ARG A CA 1
ATOM 687 C C . ARG A 1 88 ? -6.779 -0.216 -6.278 1.00 86.81 88 ARG A C 1
ATOM 689 O O . ARG A 1 88 ? -7.669 0.338 -5.640 1.00 86.81 88 ARG A O 1
ATOM 696 N N . GLU A 1 89 ? -7.020 -1.034 -7.299 1.00 89.25 89 GLU A N 1
ATOM 697 C CA . GLU A 1 89 ? -8.368 -1.446 -7.707 1.00 89.25 89 GLU A CA 1
ATOM 698 C C . GLU A 1 89 ? -9.062 -2.208 -6.572 1.00 89.25 89 GLU A C 1
ATOM 700 O O . GLU A 1 89 ? -10.113 -1.778 -6.106 1.00 89.25 89 GLU A O 1
ATOM 705 N N . ARG A 1 90 ? -8.401 -3.228 -6.010 1.00 88.69 90 ARG A N 1
ATOM 706 C CA . ARG A 1 90 ? -8.900 -4.000 -4.859 1.00 88.69 90 ARG A CA 1
ATOM 707 C C . ARG A 1 90 ? -9.205 -3.128 -3.647 1.00 88.69 90 ARG A C 1
ATOM 709 O O . ARG A 1 90 ? -10.204 -3.346 -2.969 1.00 88.69 90 ARG A O 1
ATOM 716 N N . PHE A 1 91 ? -8.342 -2.156 -3.352 1.00 84.19 91 PHE A N 1
ATOM 717 C CA . PHE A 1 91 ? -8.585 -1.227 -2.254 1.00 84.19 91 PHE A CA 1
ATOM 718 C C . PHE A 1 91 ? -9.831 -0.377 -2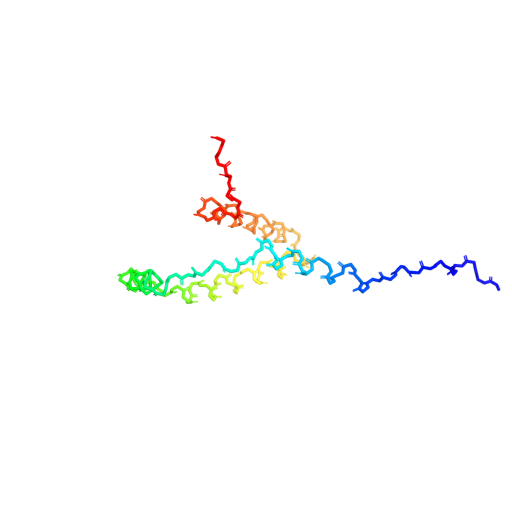.511 1.00 84.19 91 PHE A C 1
ATOM 720 O O . PHE A 1 91 ? -10.667 -0.262 -1.623 1.00 84.19 91 PHE A O 1
ATOM 727 N N . ASN A 1 92 ? -9.984 0.173 -3.719 1.00 78.94 92 ASN A N 1
ATOM 728 C CA . ASN A 1 92 ? -11.160 0.967 -4.078 1.00 78.94 92 ASN A CA 1
ATOM 729 C C . ASN A 1 92 ? -12.459 0.143 -4.069 1.00 78.94 92 ASN A C 1
ATOM 731 O O . ASN A 1 92 ? -13.504 0.699 -3.748 1.00 78.94 92 ASN A O 1
ATOM 735 N N . ASP A 1 93 ? -12.403 -1.154 -4.381 1.00 79.44 93 ASP A N 1
ATOM 736 C CA . ASP A 1 93 ? -13.566 -2.048 -4.295 1.00 79.44 93 ASP A CA 1
ATOM 737 C C . ASP A 1 93 ? -14.044 -2.237 -2.845 1.00 79.44 93 ASP A C 1
ATOM 739 O O . ASP A 1 93 ? -15.242 -2.345 -2.588 1.00 79.44 93 ASP A O 1
ATOM 743 N N . ILE A 1 94 ? -13.109 -2.290 -1.890 1.00 79.25 94 ILE A N 1
ATOM 744 C CA . ILE A 1 94 ? -13.396 -2.524 -0.464 1.00 79.25 94 ILE A CA 1
ATOM 745 C C . ILE A 1 94 ? -13.713 -1.211 0.262 1.00 79.25 94 ILE A C 1
ATOM 747 O O . ILE A 1 94 ? -14.586 -1.164 1.127 1.00 79.25 94 ILE A O 1
ATOM 751 N N . ALA A 1 95 ? -12.993 -0.147 -0.078 1.00 75.00 95 ALA A N 1
ATOM 752 C CA . ALA A 1 95 ? -13.088 1.174 0.523 1.00 75.00 95 ALA A CA 1
ATOM 753 C C . ALA A 1 95 ? -13.153 2.232 -0.595 1.00 75.00 95 ALA A C 1
ATOM 755 O O . ALA A 1 95 ? -12.129 2.831 -0.946 1.00 75.00 95 ALA A O 1
ATOM 756 N N . PRO A 1 96 ? -14.346 2.465 -1.178 1.00 72.06 96 PRO A N 1
ATOM 757 C CA . PRO A 1 96 ? -14.512 3.390 -2.288 1.00 72.06 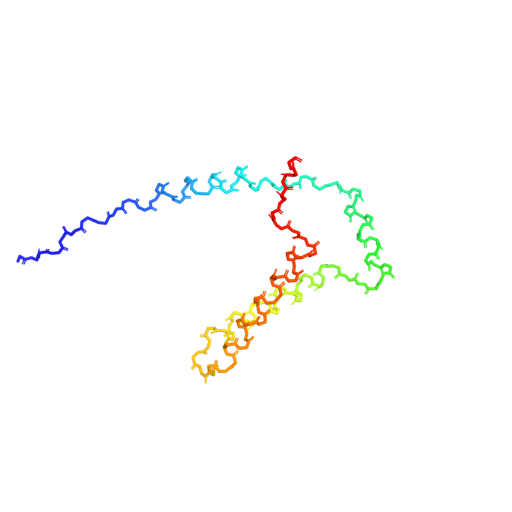96 PRO A CA 1
ATOM 758 C C . PRO A 1 96 ? -14.041 4.788 -1.906 1.00 72.06 96 PRO A C 1
ATOM 760 O O . PRO A 1 96 ? -14.551 5.414 -0.981 1.00 72.06 96 PRO A O 1
ATOM 763 N N . THR A 1 97 ? -13.068 5.305 -2.651 1.00 63.72 97 THR A N 1
ATOM 764 C CA . THR A 1 97 ? -12.564 6.676 -2.470 1.00 63.72 97 THR A CA 1
ATOM 765 C C . THR A 1 97 ? -13.486 7.728 -3.089 1.00 63.72 97 THR A C 1
ATOM 767 O O . THR A 1 97 ? -13.297 8.922 -2.874 1.00 63.72 97 THR A O 1
ATOM 770 N N . LYS A 1 98 ? -14.498 7.292 -3.847 1.00 61.91 98 LYS A N 1
ATOM 771 C CA . LYS A 1 98 ? -15.550 8.129 -4.423 1.00 61.91 98 LYS A CA 1
ATOM 772 C C . LYS A 1 98 ? -16.896 7.609 -3.941 1.00 61.91 98 LYS A C 1
ATOM 774 O O . LYS A 1 98 ? -17.292 6.503 -4.297 1.00 61.91 98 LYS A O 1
ATOM 779 N N . PHE A 1 99 ? -17.591 8.413 -3.148 1.00 57.94 99 PHE A N 1
ATOM 780 C CA . PHE A 1 99 ? -18.985 8.158 -2.818 1.00 57.94 99 PHE A CA 1
ATOM 781 C C . PHE A 1 99 ? -19.839 8.654 -3.983 1.00 57.94 99 PHE A C 1
ATOM 783 O O . PHE A 1 99 ? -19.950 9.861 -4.201 1.00 57.94 99 PHE A O 1
ATOM 790 N N . GLU A 1 100 ? -20.429 7.744 -4.758 1.00 61.38 100 GLU A N 1
ATOM 791 C CA . GLU A 1 100 ? -21.514 8.143 -5.652 1.00 61.38 100 GLU A CA 1
ATOM 792 C C . GLU A 1 100 ? -22.716 8.520 -4.778 1.00 61.38 100 GLU A C 1
ATOM 794 O O . GLU A 1 100 ? -23.372 7.661 -4.189 1.00 61.38 100 GLU A O 1
ATOM 799 N N . LEU A 1 101 ? -22.976 9.825 -4.650 1.00 55.44 101 LEU A N 1
ATOM 800 C CA . LEU A 1 101 ? -24.238 10.334 -4.122 1.00 55.44 101 LEU A CA 1
ATOM 801 C C . LEU A 1 101 ? -25.347 9.819 -5.043 1.00 55.44 101 LEU A C 1
ATOM 803 O O . LEU A 1 101 ? -25.488 10.283 -6.176 1.00 55.44 101 LEU A O 1
ATOM 807 N N . GLY A 1 102 ? -26.075 8.807 -4.569 1.00 53.12 102 GLY A N 1
ATOM 808 C CA . GLY A 1 102 ? -27.205 8.225 -5.283 1.00 53.12 102 GLY A CA 1
ATOM 809 C C . GLY A 1 102 ? -28.184 9.308 -5.742 1.00 53.12 102 GLY A C 1
ATOM 810 O O . GLY A 1 102 ? -28.454 10.258 -5.006 1.00 53.12 102 GLY A O 1
ATOM 811 N N . LYS A 1 103 ? -28.666 9.167 -6.980 1.00 41.19 103 LYS A N 1
ATOM 812 C CA . LYS A 1 103 ? -29.761 9.974 -7.533 1.00 41.19 103 LYS A CA 1
ATOM 813 C C . LYS A 1 103 ? -31.083 9.694 -6.831 1.00 41.19 103 LYS A C 1
ATOM 815 O O . LYS A 1 103 ? -31.309 8.515 -6.479 1.00 41.19 103 LYS A O 1
#

pLDDT: mean 73.38, std 17.7, range [38.16, 95.69]

Sequence (103 aa):
MNPFATSEPSGKENTAAADDMFRAEYQPIERDERETQELLQLSRLEGRDPLQDAVAGRLALDRLDAAADSDADPARAKWADELRRELRERFNDIAPTKFELGK

Organism: NCBI:txid2528003

Secondary structure (DSSP, 8-state):
--S--------SHHHHHHHHHHHHH-PPP---HHHHHHHHHHHHHTT--HHHHHHHHHHHHHHHHHHHT-TT-HHHHHHHHHHHHHHHHHHHHHS-SS-----